Protein AF-A0A3A8EYG2-F1 (afdb_monomer_lite)

pLDDT: mean 93.34, std 6.96, range [49.78, 98.19]

Organism: NCBI:txid2419601

Foldseek 3Di:
DPVVVLLVVLLVLLLVLLVLFDLLQLLLLLLQLVLQLVQAPCLQVLCCVQQVDHDDSVVLSVCSVVVVLVVSVVSLVVSVVPDDPPDPPDDDDDPSSVLSSLSVNLSSDDSVDSVSSSSSLSSSLVLLVVCLVQPPCVVVSVVVSVVSSVVSVVSSVCSVVNHRDHSCPNNVVCVPPHHDDTD

Secondary structure (DSSP, 8-state):
--HHHHHHHHHHHHHHHHHHS-HHHHHHHHHHHHHHHTTSTTHHHHHHHHH--PPPHHHHHHHHHHT--HHHHHHHHHHHHH--TTSTTPPPPPHHHHHHHHHHHHHTS-TT-HHHHHHHHHHHHHHHHHHHHHSS-HHHHHHHHHHHHHHHHHHHHHHHTTPPPPTTHHHHHTTT-------

Structure (mmCIF, N/CA/C/O backbone):
data_AF-A0A3A8EYG2-F1
#
_entry.id   AF-A0A3A8EYG2-F1
#
loop_
_atom_site.group_PDB
_atom_site.id
_atom_site.type_symbol
_atom_site.label_atom_id
_atom_site.label_alt_id
_atom_site.label_comp_id
_atom_site.label_asym_id
_atom_site.label_entity_id
_atom_site.label_seq_id
_atom_site.pdbx_PDB_ins_code
_atom_site.Cartn_x
_atom_site.Cartn_y
_atom_site.Cartn_z
_atom_site.occupancy
_atom_site.B_iso_or_equiv
_atom_site.auth_seq_id
_atom_site.auth_comp_id
_atom_site.auth_asym_id
_atom_site.auth_atom_id
_atom_site.pdbx_PDB_model_num
ATOM 1 N N . MET A 1 1 ? 17.791 22.449 2.306 1.00 49.78 1 MET A N 1
ATOM 2 C CA . MET A 1 1 ? 16.803 21.904 3.261 1.00 49.78 1 MET A CA 1
ATOM 3 C C . MET A 1 1 ? 17.183 20.448 3.498 1.00 49.78 1 MET A C 1
ATOM 5 O O . MET A 1 1 ? 17.555 19.814 2.524 1.00 49.78 1 MET A O 1
ATOM 9 N N . ASN A 1 2 ? 17.229 19.942 4.736 1.00 64.06 2 ASN A N 1
ATOM 10 C CA . ASN A 1 2 ? 17.636 18.548 4.979 1.00 64.06 2 ASN A CA 1
ATOM 11 C C . ASN A 1 2 ? 16.396 17.644 4.935 1.00 64.06 2 ASN A C 1
ATOM 13 O O . ASN A 1 2 ? 15.690 17.525 5.934 1.00 64.06 2 ASN A O 1
ATOM 17 N N . ILE A 1 3 ? 16.114 17.074 3.763 1.00 66.00 3 ILE A N 1
ATOM 18 C CA . ILE A 1 3 ? 14.909 16.273 3.518 1.00 66.00 3 ILE A CA 1
ATOM 19 C C . ILE A 1 3 ? 14.861 15.011 4.390 1.00 66.00 3 ILE A C 1
ATOM 21 O O . ILE A 1 3 ? 13.805 14.678 4.916 1.00 66.00 3 ILE A O 1
ATOM 25 N N . VAL A 1 4 ? 16.020 14.417 4.694 1.00 67.50 4 VAL A N 1
ATOM 26 C CA . VAL A 1 4 ? 16.146 13.247 5.580 1.00 67.50 4 VAL A CA 1
ATOM 27 C C . VAL A 1 4 ? 15.613 13.547 6.984 1.00 67.50 4 VAL A C 1
ATOM 29 O O . VAL A 1 4 ? 14.799 12.803 7.519 1.00 67.50 4 VAL A O 1
ATOM 32 N N . GLN A 1 5 ? 15.981 14.696 7.566 1.00 69.56 5 GLN A N 1
ATOM 33 C CA . GLN A 1 5 ? 15.472 15.095 8.887 1.00 69.56 5 GLN A CA 1
ATOM 34 C C . GLN A 1 5 ? 13.956 15.341 8.892 1.00 69.56 5 GLN A C 1
ATOM 36 O O . GLN A 1 5 ? 13.302 15.125 9.913 1.00 69.56 5 GLN A O 1
ATOM 41 N N . ILE A 1 6 ? 13.397 15.805 7.771 1.00 76.94 6 ILE A N 1
ATOM 42 C CA . ILE A 1 6 ? 11.953 16.013 7.619 1.00 76.94 6 ILE A CA 1
ATOM 43 C C . ILE A 1 6 ? 11.237 14.662 7.534 1.00 76.94 6 ILE A C 1
ATOM 45 O O . ILE A 1 6 ? 10.207 14.496 8.187 1.00 76.94 6 ILE A O 1
ATOM 49 N N . ILE A 1 7 ? 11.795 13.699 6.795 1.00 77.88 7 ILE A N 1
ATOM 50 C CA . ILE A 1 7 ? 11.253 12.342 6.646 1.00 77.88 7 ILE A CA 1
ATOM 51 C C . ILE A 1 7 ? 11.268 11.593 7.984 1.00 77.88 7 ILE A C 1
ATOM 53 O O . ILE A 1 7 ? 10.255 11.000 8.351 1.00 77.88 7 ILE A O 1
ATOM 57 N N . ASP A 1 8 ? 12.347 11.680 8.765 1.00 82.25 8 ASP A N 1
ATOM 58 C CA . ASP A 1 8 ? 12.431 11.023 10.079 1.00 82.25 8 ASP A CA 1
ATOM 59 C C . ASP A 1 8 ? 11.374 11.555 11.059 1.00 82.25 8 ASP A C 1
ATOM 61 O O . ASP A 1 8 ? 10.645 10.792 11.703 1.00 82.25 8 ASP A O 1
ATOM 65 N N . GLN A 1 9 ? 11.260 12.885 11.16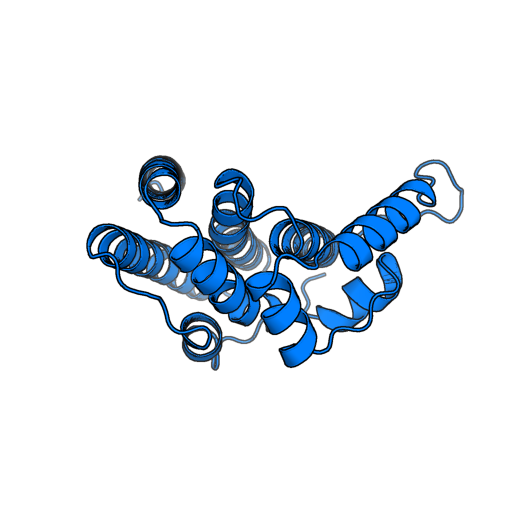3 1.00 86.56 9 GLN A N 1
ATOM 66 C CA . GLN A 1 9 ? 10.266 13.531 12.026 1.00 86.56 9 GLN A CA 1
ATOM 67 C C . GLN A 1 9 ? 8.840 13.215 11.573 1.00 86.56 9 GLN A C 1
ATOM 69 O O . GLN A 1 9 ? 7.964 12.961 12.404 1.00 86.56 9 GLN A O 1
ATOM 74 N N . HIS A 1 10 ? 8.614 13.217 10.259 1.00 90.25 10 HIS A N 1
ATOM 75 C CA . HIS A 1 10 ? 7.335 12.866 9.660 1.00 90.25 10 HIS A CA 1
ATOM 76 C C . HIS A 1 10 ? 6.955 11.416 9.958 1.00 90.25 10 HIS A C 1
ATOM 78 O O . HIS A 1 10 ? 5.867 11.170 10.466 1.00 90.25 10 HIS A O 1
ATOM 84 N N . THR A 1 11 ? 7.870 10.471 9.747 1.00 89.19 11 THR A N 1
ATOM 85 C CA . THR A 1 11 ? 7.649 9.037 9.987 1.00 89.19 11 THR A CA 1
ATOM 86 C C . THR A 1 11 ? 7.323 8.759 11.453 1.00 89.19 11 THR A C 1
ATOM 88 O O . THR A 1 11 ? 6.421 7.975 11.759 1.00 89.19 11 THR A O 1
ATOM 91 N N . PHE A 1 12 ? 7.997 9.443 12.382 1.00 91.31 12 PHE A N 1
ATOM 92 C CA . PHE A 1 12 ? 7.682 9.346 13.806 1.00 91.31 12 PHE A CA 1
ATOM 93 C C . PHE A 1 12 ? 6.267 9.854 14.130 1.00 91.31 12 PHE A C 1
ATOM 95 O O . PHE A 1 12 ? 5.513 9.175 14.833 1.00 91.31 12 PHE A O 1
ATOM 102 N N . ALA A 1 13 ? 5.887 11.025 13.608 1.00 93.62 13 ALA A N 1
ATOM 103 C CA . ALA A 1 13 ? 4.549 11.583 13.806 1.00 93.62 13 ALA A CA 1
ATOM 104 C C . ALA A 1 13 ? 3.462 10.687 13.187 1.00 93.62 13 ALA A C 1
ATOM 106 O O . ALA A 1 13 ? 2.444 10.411 13.825 1.00 93.62 13 ALA A O 1
ATOM 107 N N . LEU A 1 14 ? 3.722 10.172 11.985 1.00 95.25 14 LEU A N 1
ATOM 108 C CA . LEU A 1 14 ? 2.836 9.283 11.246 1.00 95.25 14 LEU A CA 1
ATOM 109 C C . LEU A 1 14 ? 2.582 7.986 12.004 1.00 95.25 14 LEU A C 1
ATOM 111 O O . LEU A 1 14 ? 1.432 7.584 12.179 1.00 95.25 14 LEU A O 1
ATOM 115 N N . LYS A 1 15 ? 3.644 7.371 12.532 1.00 95.50 15 LYS A N 1
ATOM 116 C CA . LYS A 1 15 ? 3.532 6.198 13.398 1.00 95.50 15 LYS A CA 1
ATOM 117 C C . LYS A 1 15 ? 2.599 6.464 14.578 1.00 95.50 15 LYS A C 1
ATOM 119 O O . LYS A 1 15 ? 1.690 5.670 14.814 1.00 95.50 15 LYS A O 1
ATOM 124 N N . HIS A 1 16 ? 2.799 7.575 15.288 1.00 95.31 16 HIS A N 1
ATOM 125 C CA . HIS A 1 16 ? 1.967 7.921 16.438 1.00 95.31 16 HIS A CA 1
ATOM 126 C C . HIS A 1 16 ? 0.496 8.108 16.039 1.00 95.31 16 HIS A C 1
ATOM 128 O O . HIS A 1 16 ? -0.388 7.597 16.720 1.00 95.31 16 HIS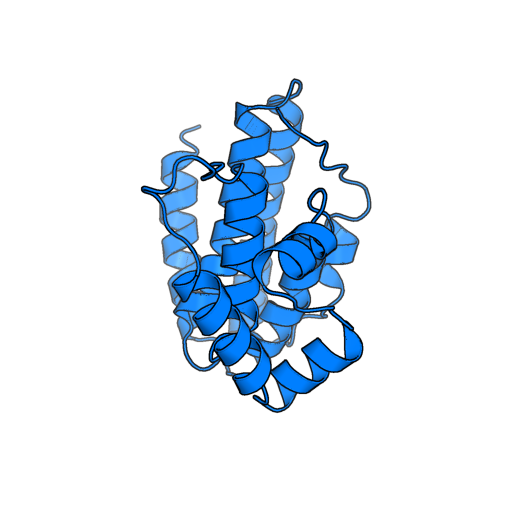 A O 1
ATOM 134 N N . ALA A 1 17 ? 0.215 8.796 14.928 1.00 96.50 17 ALA A N 1
ATOM 135 C CA . ALA A 1 17 ? -1.152 8.970 14.437 1.00 96.50 17 ALA A CA 1
ATOM 136 C C . ALA A 1 17 ? -1.813 7.623 14.096 1.00 96.50 17 ALA A C 1
ATOM 138 O O . ALA A 1 17 ? -2.908 7.333 14.572 1.00 96.50 17 ALA A O 1
ATOM 139 N N . ILE A 1 18 ? -1.129 6.757 13.343 1.00 96.00 18 ILE A N 1
ATOM 140 C CA . ILE A 1 18 ? -1.657 5.446 12.933 1.00 96.00 18 ILE A CA 1
ATOM 141 C C . ILE A 1 18 ? -1.895 4.521 14.135 1.00 96.00 18 ILE A C 1
ATOM 143 O O . ILE A 1 18 ? -2.843 3.736 14.128 1.00 96.00 18 ILE A O 1
ATOM 147 N N . GLU A 1 19 ? -1.069 4.598 15.180 1.00 96.06 19 GLU A N 1
ATOM 148 C CA . GLU A 1 19 ? -1.284 3.846 16.425 1.00 96.06 19 GLU A CA 1
ATOM 149 C C . GLU A 1 19 ? -2.566 4.266 17.163 1.00 96.06 19 GLU A C 1
ATOM 151 O O . GLU A 1 19 ? -3.152 3.439 17.861 1.00 96.06 19 GLU A O 1
ATOM 156 N N . GLN A 1 20 ? -3.028 5.508 16.979 1.00 95.44 20 GLN A N 1
ATOM 157 C CA . GLN A 1 20 ? -4.303 5.997 17.518 1.00 95.44 20 GLN A CA 1
ATOM 158 C C . GLN A 1 20 ? -5.500 5.724 16.592 1.00 95.44 20 GLN A C 1
ATOM 160 O O . GLN A 1 20 ? -6.645 5.849 17.023 1.00 95.44 20 GLN A O 1
ATOM 165 N N . ALA A 1 21 ? -5.265 5.342 15.333 1.00 97.19 21 ALA A N 1
ATOM 166 C CA . ALA A 1 21 ? -6.332 5.091 14.374 1.00 97.19 21 ALA A CA 1
ATOM 167 C C . ALA A 1 21 ? -7.154 3.847 14.750 1.00 97.19 21 ALA A C 1
ATOM 169 O O . ALA A 1 21 ? -6.629 2.762 15.029 1.00 97.19 21 ALA A O 1
ATOM 170 N N . SER A 1 22 ? -8.479 3.976 14.680 1.00 97.06 22 SER A N 1
ATOM 171 C CA . SER A 1 22 ? -9.391 2.842 14.835 1.00 97.06 22 SER A CA 1
ATOM 172 C C . SER A 1 22 ? -9.162 1.778 13.751 1.00 97.06 22 SER A C 1
ATOM 174 O O . SER A 1 22 ? -8.578 2.037 12.697 1.00 97.06 22 SER A O 1
ATOM 176 N N . LEU A 1 23 ? -9.635 0.548 13.978 1.00 96.75 23 LEU A N 1
ATOM 177 C CA . LEU A 1 23 ? -9.559 -0.507 12.956 1.00 96.75 23 LEU A CA 1
ATOM 178 C C . LEU A 1 23 ? -10.266 -0.093 11.655 1.00 96.75 23 LEU A C 1
ATOM 180 O O . LEU A 1 23 ? -9.730 -0.319 10.575 1.00 96.75 23 LEU A O 1
ATOM 184 N N . THR A 1 24 ? -11.430 0.552 11.755 1.00 97.00 24 THR A N 1
ATOM 185 C CA . THR A 1 24 ? -12.188 1.037 10.594 1.00 97.00 24 THR A CA 1
ATOM 186 C C . THR A 1 24 ? -11.401 2.075 9.800 1.00 97.00 24 THR A C 1
ATOM 188 O O . THR A 1 24 ? -11.314 1.958 8.582 1.00 97.00 24 THR A O 1
ATOM 191 N N . GLN A 1 25 ? -10.768 3.042 10.474 1.00 97.56 25 GLN A N 1
ATOM 192 C CA . GLN A 1 25 ? -9.901 4.021 9.808 1.00 97.56 25 GLN A CA 1
ATOM 193 C C . GLN A 1 25 ? -8.712 3.348 9.130 1.00 97.56 25 GLN A C 1
ATOM 195 O O . GLN A 1 25 ? -8.392 3.679 7.997 1.00 97.56 25 GLN A O 1
ATOM 200 N N . ARG A 1 26 ? -8.081 2.366 9.784 1.00 97.62 26 ARG A N 1
ATOM 201 C CA . ARG A 1 26 ? -6.958 1.635 9.185 1.00 97.62 26 ARG A CA 1
ATOM 202 C C . ARG A 1 26 ? -7.372 0.871 7.931 1.00 97.62 26 ARG A C 1
ATOM 204 O O . ARG A 1 26 ? -6.681 0.971 6.927 1.00 97.62 26 ARG A O 1
ATOM 211 N N . LYS A 1 27 ? -8.513 0.177 7.954 1.00 97.75 27 LYS A N 1
ATOM 212 C CA . LYS A 1 27 ? -9.072 -0.498 6.769 1.00 97.75 27 LYS A CA 1
ATOM 213 C C . LYS A 1 27 ? -9.350 0.494 5.633 1.00 97.75 27 LYS A C 1
ATOM 215 O O . LYS A 1 27 ? -8.928 0.256 4.507 1.00 97.75 27 LYS A O 1
ATOM 220 N N . SER A 1 28 ? -9.995 1.625 5.932 1.00 97.62 28 SER A N 1
ATOM 221 C CA . SER A 1 28 ? -10.269 2.676 4.939 1.00 97.62 28 SER A CA 1
ATOM 222 C C . SER A 1 28 ? -8.979 3.268 4.356 1.00 97.62 28 SER A C 1
ATOM 224 O O . SER A 1 28 ? -8.869 3.394 3.140 1.00 97.62 28 SER A O 1
ATOM 226 N N . LEU A 1 29 ? -7.966 3.527 5.186 1.00 97.94 29 LEU A N 1
ATOM 227 C CA . LEU A 1 29 ? -6.668 4.038 4.743 1.00 97.94 29 LEU A CA 1
ATOM 228 C C . LEU A 1 29 ? -5.888 3.038 3.888 1.00 97.94 29 LEU A C 1
ATOM 230 O O . LEU A 1 29 ? -5.254 3.446 2.924 1.00 97.94 29 LEU A O 1
ATOM 234 N N . VAL A 1 30 ? -5.946 1.741 4.193 1.00 97.81 30 VAL A N 1
ATOM 235 C CA . VAL A 1 30 ? -5.330 0.706 3.344 1.00 97.81 30 VAL A CA 1
ATOM 236 C C . VAL A 1 30 ? -5.962 0.702 1.956 1.00 97.81 30 VAL A C 1
ATOM 238 O O . VAL A 1 30 ? -5.240 0.723 0.962 1.00 97.81 30 VAL A O 1
ATOM 241 N N . LYS A 1 31 ? -7.300 0.731 1.882 1.00 97.88 31 LYS A N 1
ATOM 242 C CA . LYS A 1 31 ? -8.026 0.819 0.605 1.00 97.88 31 LYS A CA 1
ATOM 243 C C . LYS A 1 31 ? -7.704 2.110 -0.143 1.00 97.88 31 LYS A C 1
ATOM 245 O O . LYS A 1 31 ? -7.501 2.075 -1.348 1.00 97.88 31 LYS A O 1
ATOM 250 N N . ALA A 1 32 ? -7.584 3.224 0.578 1.00 97.75 32 ALA A N 1
ATOM 251 C CA . ALA A 1 32 ? -7.169 4.494 0.004 1.00 97.75 32 ALA A CA 1
ATOM 252 C C . ALA A 1 32 ? -5.773 4.399 -0.619 1.00 97.75 32 ALA A C 1
ATOM 254 O O . ALA A 1 32 ? -5.608 4.652 -1.807 1.00 97.75 32 ALA A O 1
ATOM 255 N N . VAL A 1 33 ? -4.775 3.975 0.158 1.00 97.25 33 VAL A N 1
ATOM 256 C CA . VAL A 1 33 ? -3.375 3.869 -0.277 1.00 97.25 33 VAL A CA 1
ATOM 257 C C . VAL A 1 33 ? -3.202 2.890 -1.442 1.00 97.25 33 VAL A C 1
ATOM 259 O O . VAL A 1 33 ? -2.342 3.106 -2.293 1.00 97.25 33 VAL A O 1
ATOM 262 N N . PHE A 1 34 ? -4.050 1.865 -1.557 1.00 97.00 34 PHE A N 1
ATOM 263 C CA . PHE A 1 34 ? -4.060 0.981 -2.725 1.00 97.00 34 PHE A CA 1
ATOM 264 C C . PHE A 1 34 ? -4.155 1.747 -4.053 1.00 97.00 34 PHE A C 1
ATOM 266 O O . PHE A 1 34 ? -3.455 1.410 -5.006 1.00 97.00 34 PHE A O 1
ATOM 273 N N . GLY A 1 35 ? -4.931 2.835 -4.085 1.00 96.44 35 GLY A N 1
ATOM 274 C CA . GLY A 1 35 ? -5.078 3.694 -5.258 1.00 96.44 35 GLY A CA 1
ATOM 275 C C . GLY A 1 35 ? -3.781 4.348 -5.746 1.00 96.44 35 GLY A C 1
ATOM 276 O O . GLY A 1 35 ? -3.678 4.659 -6.931 1.00 96.44 35 GLY A O 1
ATOM 277 N N . PHE A 1 36 ? -2.792 4.542 -4.866 1.00 98.12 36 PHE A N 1
ATOM 278 C CA . PHE A 1 36 ? -1.450 4.985 -5.255 1.00 98.12 36 PHE A CA 1
ATOM 279 C C . PHE A 1 36 ? -0.683 3.856 -5.943 1.00 98.12 36 PHE A C 1
ATOM 281 O O . PHE A 1 36 ? -0.219 4.021 -7.065 1.00 98.12 36 PHE A O 1
ATOM 288 N N . TYR A 1 37 ? -0.591 2.692 -5.301 1.00 97.50 37 TYR A N 1
ATOM 289 C CA . TYR A 1 37 ? 0.231 1.587 -5.795 1.00 97.50 37 TYR A CA 1
ATOM 290 C C . TYR A 1 37 ? -0.249 1.031 -7.139 1.00 97.50 37 TYR A C 1
ATOM 292 O O . TYR A 1 37 ? 0.562 0.641 -7.970 1.00 97.50 37 TYR A O 1
ATOM 300 N N . GLN A 1 38 ? -1.553 1.100 -7.415 1.00 95.81 38 GLN A N 1
ATOM 301 C CA . GLN A 1 38 ? -2.115 0.772 -8.730 1.00 95.81 38 GLN A CA 1
ATOM 302 C C . GLN A 1 38 ? -1.580 1.639 -9.881 1.00 95.81 38 GLN A C 1
ATOM 304 O O . GLN A 1 38 ? -1.813 1.306 -11.044 1.00 95.81 38 GLN A O 1
ATOM 309 N N . LYS A 1 39 ? -0.927 2.768 -9.583 1.00 95.69 39 LYS A N 1
ATOM 310 C CA . LYS A 1 39 ? -0.288 3.637 -10.576 1.00 95.69 39 LYS A CA 1
ATOM 311 C C . LYS A 1 39 ? 1.129 3.208 -10.929 1.00 95.69 39 LYS A C 1
ATOM 313 O O . LYS A 1 39 ? 1.644 3.716 -11.920 1.00 95.69 39 LYS A O 1
ATOM 318 N N . LEU A 1 40 ? 1.743 2.315 -10.153 1.00 96.12 40 LEU A N 1
ATOM 319 C CA . LEU A 1 40 ? 3.094 1.853 -10.442 1.00 96.12 40 LEU A CA 1
ATOM 320 C C . LEU A 1 40 ? 3.116 0.988 -11.711 1.00 96.12 40 LEU A C 1
ATOM 322 O O . LEU A 1 40 ? 2.153 0.246 -11.963 1.00 96.12 40 LEU A O 1
ATOM 326 N N . PRO A 1 41 ? 4.205 1.054 -12.497 1.00 95.06 41 PRO A N 1
ATOM 327 C CA . PRO A 1 41 ? 4.414 0.177 -13.638 1.00 95.06 41 PRO A CA 1
ATOM 328 C C . PRO A 1 41 ? 4.205 -1.284 -13.256 1.00 95.06 41 PRO A C 1
ATOM 330 O O . PRO A 1 41 ? 4.621 -1.734 -12.190 1.00 95.06 41 PRO A O 1
ATOM 333 N N . HIS A 1 42 ? 3.521 -2.019 -14.130 1.00 95.25 42 HIS A N 1
ATOM 334 C CA . HIS A 1 42 ? 3.346 -3.466 -14.014 1.00 95.25 42 HIS A CA 1
ATOM 335 C C . HIS A 1 42 ? 2.678 -3.968 -12.718 1.00 95.25 42 HIS A C 1
ATOM 337 O O . HIS A 1 42 ? 2.609 -5.175 -12.528 1.00 95.25 42 HIS A O 1
ATOM 343 N N . PHE A 1 43 ? 2.089 -3.104 -11.876 1.00 96.31 43 PHE A N 1
ATOM 344 C CA . PHE A 1 43 ? 1.591 -3.459 -10.535 1.00 96.31 43 PHE A CA 1
ATOM 345 C C . PHE A 1 43 ? 0.815 -4.790 -10.469 1.00 96.31 43 PHE A C 1
ATOM 347 O O . PHE A 1 43 ? 1.181 -5.711 -9.739 1.00 96.31 43 PHE A O 1
ATOM 354 N N . TYR A 1 44 ? -0.244 -4.923 -11.273 1.00 96.94 44 TYR A N 1
ATOM 355 C CA . TYR A 1 44 ? -1.054 -6.145 -11.313 1.00 96.94 44 TYR A CA 1
ATOM 356 C C . TYR A 1 44 ? -0.303 -7.342 -11.897 1.00 96.94 44 TYR A C 1
ATOM 358 O O . TYR A 1 44 ? -0.471 -8.459 -11.419 1.00 96.94 44 TYR A O 1
ATOM 366 N N . GLN A 1 45 ? 0.510 -7.106 -12.927 1.00 97.00 45 GLN A N 1
ATOM 367 C CA . GLN A 1 45 ? 1.264 -8.152 -13.615 1.00 97.00 45 GLN A CA 1
ATOM 368 C C . GLN A 1 45 ? 2.319 -8.746 -12.686 1.00 97.00 45 GLN A C 1
ATOM 370 O O . GLN A 1 45 ? 2.412 -9.962 -12.594 1.00 97.00 45 GLN A O 1
ATOM 375 N N . THR A 1 46 ? 3.028 -7.908 -11.928 1.00 96.88 46 THR A N 1
ATOM 376 C CA . THR A 1 46 ? 3.987 -8.323 -10.902 1.00 96.88 46 THR A CA 1
ATOM 377 C C . THR A 1 46 ? 3.315 -9.208 -9.852 1.00 96.88 46 THR A C 1
ATOM 379 O O . THR A 1 46 ? 3.799 -10.295 -9.548 1.00 96.88 46 THR A O 1
ATOM 382 N N . ILE A 1 47 ? 2.157 -8.805 -9.323 1.00 97.88 47 ILE A N 1
ATOM 383 C CA . ILE A 1 47 ? 1.454 -9.603 -8.304 1.00 97.88 47 ILE A CA 1
ATOM 384 C C . ILE A 1 47 ? 0.949 -10.932 -8.882 1.00 97.88 47 ILE A C 1
ATOM 386 O O . ILE A 1 47 ? 1.063 -11.974 -8.235 1.00 97.88 47 ILE A O 1
ATOM 390 N N . GLU A 1 48 ? 0.427 -10.929 -10.106 1.00 97.69 48 GLU A N 1
ATOM 391 C CA . GLU A 1 48 ? -0.031 -12.152 -10.768 1.00 97.69 48 GLU A CA 1
ATOM 392 C C . GLU A 1 48 ? 1.136 -13.097 -11.099 1.00 97.69 48 GLU A C 1
ATOM 394 O O . GLU A 1 48 ? 1.032 -14.306 -10.889 1.00 97.69 48 GLU A O 1
ATOM 399 N N . GLN A 1 49 ? 2.266 -12.556 -11.550 1.00 95.44 49 GLN A N 1
ATOM 400 C CA . GLN A 1 49 ? 3.461 -13.318 -11.898 1.00 95.44 49 GLN A CA 1
ATOM 401 C C . GLN A 1 49 ? 4.103 -13.967 -10.672 1.00 95.44 49 GLN A C 1
ATOM 403 O O . GLN A 1 49 ? 4.392 -15.160 -10.710 1.00 95.44 49 GLN A O 1
ATOM 408 N N . TYR A 1 50 ? 4.310 -13.200 -9.599 1.00 95.56 50 TYR A N 1
ATOM 409 C CA . TYR A 1 50 ? 5.091 -13.661 -8.450 1.00 95.56 50 TYR A CA 1
ATOM 410 C C . TYR A 1 50 ? 4.246 -14.249 -7.326 1.00 95.56 50 TYR A C 1
ATOM 412 O O . TYR A 1 50 ? 4.725 -15.128 -6.626 1.00 95.56 50 TYR A O 1
ATOM 420 N N . TYR A 1 51 ? 2.999 -13.809 -7.136 1.00 96.94 51 TYR A N 1
ATOM 421 C CA . TYR A 1 51 ? 2.117 -14.356 -6.098 1.00 96.94 51 TYR A CA 1
ATOM 422 C C . TYR A 1 51 ? 0.982 -15.220 -6.641 1.00 96.94 51 TYR A C 1
ATOM 424 O O . TYR A 1 51 ? 0.240 -15.792 -5.843 1.00 96.94 51 TYR A O 1
ATOM 432 N N . HIS A 1 52 ? 0.829 -15.332 -7.965 1.00 96.38 52 HIS A N 1
ATOM 433 C CA . HIS A 1 52 ? -0.258 -16.086 -8.604 1.00 96.38 52 HIS A CA 1
ATOM 434 C C . HIS A 1 52 ? -1.652 -15.629 -8.151 1.00 96.38 52 HIS A C 1
ATOM 436 O O . HIS A 1 52 ? -2.599 -16.413 -8.045 1.00 96.38 52 HIS A O 1
ATOM 442 N N . ILE A 1 53 ? -1.780 -14.329 -7.872 1.00 97.81 53 ILE A N 1
ATOM 443 C CA . ILE A 1 53 ? -3.019 -13.695 -7.432 1.00 97.81 53 ILE A CA 1
ATOM 444 C C . ILE A 1 53 ? -3.497 -12.744 -8.522 1.00 97.81 53 ILE A C 1
ATOM 446 O O . ILE A 1 53 ? -2.851 -11.745 -8.818 1.00 97.81 53 ILE A O 1
ATOM 450 N N . HIS A 1 54 ? -4.685 -13.021 -9.051 1.00 96.94 54 HIS A N 1
ATOM 451 C CA . HIS A 1 54 ? -5.427 -12.054 -9.846 1.00 96.94 54 HIS A CA 1
ATOM 452 C C . HIS A 1 54 ? -6.250 -11.151 -8.920 1.00 96.94 54 HIS A C 1
ATOM 454 O O . HIS A 1 54 ? -6.994 -11.648 -8.070 1.00 96.94 54 HIS A O 1
ATOM 460 N N . ILE A 1 55 ? -6.119 -9.832 -9.070 1.00 96.69 55 ILE A N 1
ATOM 461 C CA . ILE A 1 55 ? -6.784 -8.866 -8.189 1.00 96.69 55 ILE A CA 1
ATOM 462 C C . ILE A 1 55 ? -8.089 -8.376 -8.815 1.00 96.69 55 ILE A C 1
ATOM 464 O O . ILE A 1 55 ? -8.086 -7.695 -9.837 1.00 96.69 55 ILE A O 1
ATOM 468 N N . ASP A 1 56 ? -9.197 -8.634 -8.123 1.00 96.75 56 ASP A N 1
ATOM 469 C CA . ASP A 1 56 ? -10.442 -7.883 -8.276 1.00 96.75 56 ASP A CA 1
ATOM 470 C C . ASP A 1 56 ? -10.545 -6.884 -7.116 1.00 96.75 56 ASP A C 1
ATOM 472 O O . ASP A 1 56 ? -10.613 -7.281 -5.952 1.00 96.75 56 ASP A O 1
ATOM 476 N N . ASN A 1 57 ? -10.544 -5.583 -7.420 1.00 95.25 57 ASN A N 1
ATOM 477 C CA . ASN A 1 57 ? -10.523 -4.535 -6.394 1.00 95.25 57 ASN A CA 1
ATOM 478 C C . ASN A 1 57 ? -11.747 -4.580 -5.474 1.00 95.25 57 ASN A C 1
ATOM 480 O O . ASN A 1 57 ? -11.612 -4.366 -4.271 1.00 95.25 57 ASN A O 1
ATOM 484 N N . ASN A 1 58 ? -12.933 -4.872 -6.017 1.00 96.44 58 ASN A N 1
ATOM 485 C CA . ASN A 1 58 ? -14.155 -4.918 -5.217 1.00 96.44 58 ASN A CA 1
ATOM 486 C C . ASN A 1 58 ? -14.100 -6.096 -4.246 1.00 96.44 58 ASN A C 1
ATOM 488 O O . ASN A 1 58 ? -14.454 -5.954 -3.074 1.00 96.44 58 ASN A O 1
ATOM 492 N N . GLN A 1 59 ? -13.628 -7.250 -4.726 1.00 97.81 59 GLN A N 1
ATOM 493 C CA . GLN A 1 59 ? -13.447 -8.427 -3.888 1.00 97.81 59 GLN A CA 1
ATOM 494 C C . GLN A 1 59 ? -12.380 -8.183 -2.817 1.00 97.81 59 GLN A C 1
ATOM 496 O O . GLN A 1 59 ? -12.647 -8.416 -1.641 1.00 97.81 59 GLN A O 1
ATOM 501 N N . LEU A 1 60 ? -11.217 -7.646 -3.197 1.00 97.62 60 LEU A N 1
ATOM 502 C CA . LEU A 1 60 ? -10.126 -7.327 -2.277 1.00 97.62 60 LEU A CA 1
ATOM 503 C C . LEU A 1 60 ? -10.583 -6.368 -1.172 1.00 97.62 60 LEU A C 1
ATOM 505 O O . LEU A 1 60 ? -10.307 -6.591 0.006 1.00 97.62 60 LEU A O 1
ATOM 509 N N . PHE A 1 61 ? -11.307 -5.308 -1.529 1.00 97.44 61 PHE A N 1
ATOM 510 C CA . PHE A 1 61 ? -11.792 -4.320 -0.566 1.00 97.44 61 PHE A CA 1
ATOM 511 C C . PHE A 1 61 ? -12.829 -4.913 0.382 1.00 97.44 61 PHE A C 1
ATOM 513 O O . PHE A 1 61 ? -12.755 -4.685 1.591 1.00 97.44 61 PHE A O 1
ATOM 520 N N . ASN A 1 62 ? -13.739 -5.740 -0.135 1.00 97.94 62 ASN A N 1
ATOM 521 C CA . ASN A 1 62 ? -14.672 -6.484 0.700 1.00 97.94 62 ASN A CA 1
ATOM 522 C C . ASN A 1 62 ? -13.942 -7.469 1.636 1.00 97.94 62 ASN A C 1
ATOM 524 O O . ASN A 1 62 ? -14.302 -7.577 2.808 1.00 97.94 62 ASN A O 1
ATOM 528 N N . ASP A 1 63 ? -12.885 -8.137 1.172 1.00 97.94 63 ASP A N 1
ATOM 529 C CA . ASP A 1 63 ? -12.075 -9.032 2.005 1.00 97.94 63 ASP A CA 1
ATOM 530 C C . ASP A 1 63 ? -11.316 -8.274 3.104 1.00 97.94 63 ASP A C 1
ATOM 532 O O . ASP A 1 63 ? -11.226 -8.763 4.231 1.00 97.94 63 ASP A O 1
ATOM 536 N N . ILE A 1 64 ? -10.820 -7.064 2.826 1.00 97.38 64 ILE A N 1
ATOM 537 C CA . ILE A 1 64 ? -10.222 -6.174 3.837 1.00 97.38 64 ILE A CA 1
ATOM 538 C C . ILE A 1 64 ? -11.266 -5.779 4.887 1.00 97.38 64 ILE A C 1
ATOM 540 O O . ILE A 1 64 ? -11.002 -5.859 6.094 1.00 97.38 64 ILE A O 1
ATOM 544 N N . ASP A 1 65 ? -12.461 -5.383 4.447 1.00 96.81 65 ASP A N 1
ATOM 545 C CA . ASP A 1 65 ? -13.540 -4.961 5.337 1.00 96.81 65 ASP A CA 1
ATOM 546 C C . ASP A 1 65 ? -13.999 -6.115 6.245 1.00 96.81 65 ASP A C 1
ATOM 548 O O . ASP A 1 65 ? -14.177 -5.919 7.454 1.00 96.81 65 ASP A O 1
ATOM 552 N N . GLN A 1 66 ? -14.084 -7.330 5.697 1.00 96.81 66 GLN A N 1
ATOM 553 C CA . GLN A 1 66 ? -14.492 -8.550 6.403 1.00 96.81 66 GLN A CA 1
ATOM 554 C C . GLN A 1 66 ? -13.345 -9.302 7.102 1.00 96.81 66 GLN A C 1
ATOM 556 O O . GLN A 1 66 ? -13.600 -10.299 7.773 1.00 96.81 66 GLN A O 1
ATOM 561 N N . GLU A 1 67 ? -12.096 -8.839 6.977 1.00 95.12 67 GLU A N 1
ATOM 562 C CA . GLU A 1 67 ? -10.885 -9.524 7.470 1.00 95.12 67 GLU A CA 1
ATOM 563 C C . GLU A 1 67 ? -10.677 -10.942 6.889 1.00 95.12 67 GLU A C 1
ATOM 565 O O . GLU A 1 67 ? -9.984 -11.779 7.472 1.00 95.12 67 GLU A O 1
ATOM 570 N N . ASN A 1 68 ? -11.196 -11.194 5.685 1.00 97.00 68 ASN A N 1
ATOM 571 C CA . ASN A 1 68 ? -11.084 -12.458 4.953 1.00 97.00 68 ASN A CA 1
ATOM 572 C C . ASN A 1 68 ? -9.797 -12.531 4.116 1.00 97.00 68 ASN A C 1
ATOM 574 O O . ASN A 1 68 ? -9.809 -12.797 2.919 1.00 97.00 68 ASN A O 1
ATOM 578 N N . LEU A 1 69 ? -8.650 -12.309 4.757 1.00 97.00 69 LEU A N 1
ATOM 579 C CA . LEU A 1 69 ? -7.366 -12.132 4.063 1.00 97.00 69 LEU A CA 1
ATOM 580 C C . LEU A 1 69 ? -6.510 -13.408 3.963 1.00 97.00 69 LEU A C 1
ATOM 582 O O . LEU A 1 69 ? -5.420 -13.396 3.391 1.00 97.00 69 LEU A O 1
ATOM 586 N N . ALA A 1 70 ? -6.988 -14.522 4.524 1.00 96.88 70 ALA A N 1
ATOM 587 C CA . ALA A 1 70 ? -6.218 -15.761 4.651 1.00 96.88 70 ALA A CA 1
ATOM 588 C C . ALA A 1 70 ? -5.809 -16.371 3.299 1.00 96.88 70 ALA A C 1
ATOM 590 O O . ALA A 1 70 ? -4.741 -16.972 3.206 1.00 96.88 70 ALA A O 1
ATOM 591 N N . TYR A 1 71 ? -6.636 -16.198 2.262 1.00 96.88 71 TYR A N 1
ATOM 592 C CA . TYR A 1 71 ? -6.321 -16.650 0.907 1.00 96.88 71 TYR A CA 1
ATOM 593 C C . TYR A 1 71 ? -5.035 -15.994 0.386 1.00 96.88 71 TYR A C 1
ATOM 595 O O . TYR A 1 71 ? -4.073 -16.697 0.078 1.00 96.88 71 TYR A O 1
ATOM 603 N N . TYR A 1 72 ? -4.985 -14.658 0.376 1.00 98.12 72 TYR A N 1
ATOM 604 C CA . TYR A 1 72 ? -3.833 -13.899 -0.115 1.00 98.12 72 TYR A CA 1
ATOM 605 C C . TYR A 1 72 ? -2.568 -14.215 0.690 1.00 98.12 72 TYR A C 1
ATOM 607 O O . TYR A 1 72 ? -1.519 -14.501 0.125 1.00 98.12 72 TYR A O 1
ATOM 615 N N . GLN A 1 73 ? -2.679 -14.252 2.021 1.00 97.38 73 GLN A N 1
ATOM 616 C CA . GLN A 1 73 ? -1.558 -14.575 2.911 1.00 97.38 73 GLN A CA 1
ATOM 617 C C . GLN A 1 73 ? -1.010 -15.990 2.673 1.00 97.38 73 GLN A C 1
ATOM 619 O O . GLN A 1 73 ? 0.195 -16.215 2.784 1.00 97.38 73 GLN A O 1
ATOM 624 N N . GLY A 1 74 ? -1.889 -16.947 2.361 1.00 97.50 74 GLY A N 1
ATOM 625 C CA . GLY A 1 74 ? -1.506 -18.311 2.010 1.00 97.50 74 GLY A CA 1
ATOM 626 C C . GLY A 1 74 ? -0.740 -18.376 0.692 1.00 97.50 74 GLY A C 1
ATOM 627 O O . GLY A 1 74 ? 0.321 -18.993 0.653 1.00 97.50 74 GLY A O 1
ATOM 628 N N . GLN A 1 75 ? -1.240 -17.701 -0.346 1.00 97.50 75 GLN A N 1
ATOM 629 C CA . GLN A 1 75 ? -0.596 -17.650 -1.662 1.00 97.50 75 GLN A CA 1
ATOM 630 C C . GLN A 1 75 ? 0.779 -16.979 -1.604 1.00 97.50 75 GLN A C 1
ATOM 632 O O . GLN A 1 75 ? 1.759 -17.572 -2.041 1.00 97.50 75 GLN A O 1
ATOM 637 N N . ILE A 1 76 ? 0.890 -15.818 -0.948 1.00 97.62 76 ILE A N 1
ATOM 638 C CA . ILE A 1 76 ? 2.177 -15.121 -0.781 1.00 97.62 76 ILE A CA 1
ATOM 639 C C . ILE A 1 76 ? 3.194 -16.005 -0.052 1.00 97.62 76 ILE A C 1
ATOM 641 O O . ILE A 1 76 ? 4.365 -16.068 -0.420 1.00 97.62 76 ILE A O 1
ATOM 645 N N . LYS A 1 77 ? 2.756 -16.727 0.986 1.00 96.56 77 LYS A N 1
ATOM 646 C CA . LYS A 1 77 ? 3.635 -17.641 1.719 1.00 96.56 77 LYS A CA 1
ATOM 647 C C . LYS A 1 77 ? 4.121 -18.805 0.850 1.00 96.56 77 LYS A C 1
ATOM 649 O O . LYS A 1 77 ? 5.258 -19.228 1.034 1.00 96.56 77 LYS A O 1
ATOM 654 N N . LEU A 1 78 ? 3.263 -19.352 -0.014 1.00 95.75 78 LEU A N 1
ATOM 655 C CA . LEU A 1 78 ? 3.636 -20.432 -0.929 1.00 95.75 78 LEU A CA 1
ATOM 656 C C . LEU A 1 78 ? 4.638 -19.925 -1.965 1.00 95.75 78 LEU A C 1
ATOM 658 O O . LEU A 1 78 ? 5.726 -20.479 -2.043 1.00 95.75 78 LEU A O 1
ATOM 662 N N . ALA A 1 79 ? 4.322 -18.817 -2.635 1.00 94.00 79 ALA A N 1
ATOM 663 C CA . ALA A 1 79 ? 5.201 -18.179 -3.607 1.00 94.00 79 ALA A CA 1
ATOM 664 C C . ALA A 1 79 ? 6.597 -17.875 -3.040 1.00 94.00 79 ALA A C 1
ATOM 666 O O . ALA A 1 79 ? 7.607 -18.291 -3.596 1.00 94.00 79 ALA A O 1
ATOM 667 N N . ASN A 1 80 ? 6.676 -17.238 -1.867 1.00 92.25 80 ASN A N 1
ATOM 668 C CA . ASN A 1 80 ? 7.965 -16.921 -1.243 1.00 92.25 80 ASN A CA 1
ATOM 669 C C . ASN A 1 80 ? 8.775 -18.167 -0.844 1.00 92.25 80 ASN A C 1
ATOM 671 O O . ASN A 1 80 ? 9.986 -18.074 -0.677 1.00 92.25 80 ASN A O 1
ATOM 675 N N . ALA A 1 81 ? 8.129 -19.318 -0.637 1.00 91.12 81 ALA A N 1
ATOM 676 C CA . ALA A 1 81 ? 8.817 -20.568 -0.317 1.00 91.12 81 ALA A CA 1
ATOM 677 C C . ALA A 1 81 ? 9.381 -21.278 -1.560 1.00 91.12 81 ALA A C 1
ATOM 679 O O . ALA A 1 81 ? 10.176 -22.205 -1.406 1.00 91.12 81 ALA A O 1
ATOM 680 N N . GLU A 1 82 ? 8.960 -20.871 -2.759 1.00 88.12 82 GLU A N 1
ATOM 681 C CA . GLU A 1 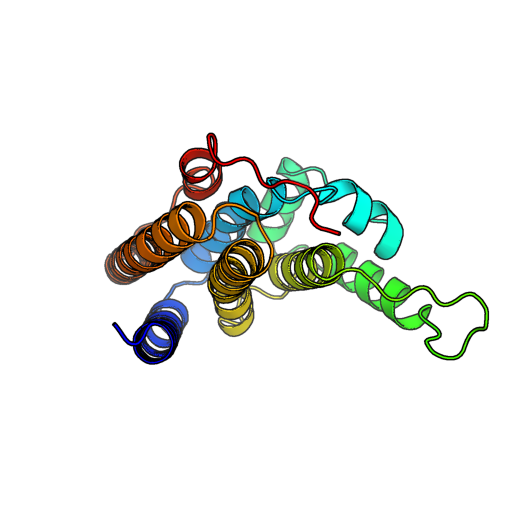82 ? 9.432 -21.404 -4.041 1.00 88.12 82 GLU A CA 1
ATOM 682 C C . GLU A 1 82 ? 10.654 -20.645 -4.581 1.00 88.12 82 GLU A C 1
ATOM 684 O O . GLU A 1 82 ? 11.328 -21.142 -5.480 1.00 88.12 82 GLU A O 1
ATOM 689 N N . ILE A 1 83 ? 10.974 -19.476 -4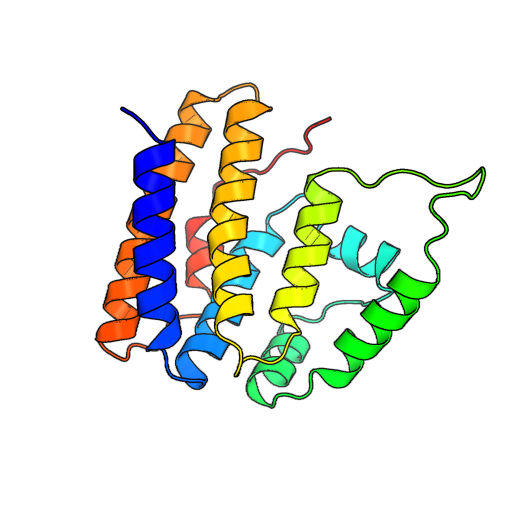.013 1.00 87.12 83 ILE A N 1
ATOM 690 C CA . ILE A 1 83 ? 12.145 -18.684 -4.398 1.00 87.12 83 ILE A CA 1
ATOM 691 C C . ILE A 1 83 ? 13.425 -19.390 -3.933 1.00 87.12 83 ILE A C 1
ATOM 693 O O . ILE A 1 83 ? 13.652 -19.575 -2.735 1.00 87.12 83 ILE A O 1
ATOM 697 N N . ASP A 1 84 ? 14.283 -19.736 -4.893 1.00 85.75 84 ASP A N 1
ATOM 698 C CA . ASP A 1 84 ? 15.641 -20.228 -4.661 1.00 85.75 84 ASP A CA 1
ATOM 699 C C . ASP A 1 84 ? 16.662 -19.225 -5.214 1.00 85.75 84 ASP A C 1
ATOM 701 O O . ASP A 1 84 ? 17.008 -19.250 -6.397 1.00 85.75 84 ASP A O 1
ATOM 705 N N . GLU A 1 85 ? 17.155 -18.347 -4.333 1.00 84.50 85 GLU A N 1
ATOM 706 C CA . GLU A 1 85 ? 18.169 -17.322 -4.638 1.00 84.50 85 GLU A CA 1
ATOM 707 C C . GLU A 1 85 ? 19.516 -17.910 -5.099 1.00 84.50 85 GLU A C 1
ATOM 709 O O . GLU A 1 85 ? 20.372 -17.180 -5.598 1.00 84.50 85 GLU A O 1
ATOM 714 N N . TYR A 1 86 ? 19.733 -19.218 -4.915 1.00 85.81 86 TYR A N 1
ATOM 715 C CA . TYR A 1 86 ? 20.947 -19.916 -5.340 1.00 85.81 86 TYR A CA 1
ATOM 716 C C . TYR A 1 86 ? 20.759 -20.723 -6.628 1.00 85.81 86 TYR A C 1
ATOM 718 O O . TYR A 1 86 ? 21.701 -21.396 -7.056 1.00 85.81 86 TYR A O 1
ATOM 726 N N . SER A 1 87 ? 19.569 -20.688 -7.233 1.00 89.88 87 SER A N 1
ATOM 727 C CA . SER A 1 87 ? 19.323 -21.348 -8.512 1.00 89.88 87 SER A CA 1
ATOM 728 C C . SER A 1 87 ? 20.009 -20.604 -9.663 1.00 89.88 87 SER A C 1
ATOM 730 O O . SER A 1 87 ? 20.097 -19.377 -9.665 1.00 89.88 87 SER A O 1
ATOM 732 N N . ASP A 1 88 ? 20.491 -21.352 -10.661 1.00 80.00 88 ASP A N 1
ATOM 733 C CA . ASP A 1 88 ? 21.168 -20.777 -11.836 1.00 80.00 88 ASP A CA 1
ATOM 734 C C . ASP A 1 88 ? 20.230 -19.894 -12.688 1.00 80.00 88 ASP A C 1
ATOM 736 O O . ASP A 1 88 ? 20.704 -19.046 -13.441 1.00 80.00 88 ASP A O 1
ATOM 740 N N . ASP A 1 89 ? 18.913 -20.079 -12.541 1.00 84.69 89 ASP A N 1
ATOM 741 C CA . ASP A 1 89 ? 17.857 -19.341 -13.243 1.00 84.69 89 ASP A CA 1
ATOM 742 C C . ASP A 1 89 ? 17.259 -18.199 -12.387 1.00 84.69 89 ASP A C 1
ATOM 744 O O . ASP A 1 89 ? 16.233 -17.625 -12.753 1.00 84.69 89 ASP A O 1
ATOM 748 N N . TYR A 1 90 ? 17.855 -17.872 -11.231 1.00 85.38 90 TYR A N 1
ATOM 749 C CA . TYR A 1 90 ? 17.363 -16.791 -10.376 1.00 85.38 90 TYR A CA 1
ATOM 750 C C . TYR A 1 90 ? 17.612 -15.416 -11.008 1.00 85.38 90 TYR A C 1
ATOM 752 O O . TYR A 1 90 ? 18.753 -14.973 -11.160 1.00 85.38 90 TYR A O 1
ATOM 760 N N . GLU A 1 91 ? 16.527 -14.705 -11.304 1.00 83.38 91 GLU A N 1
ATOM 761 C CA . GLU A 1 91 ? 16.551 -13.295 -11.680 1.00 83.38 91 GLU A CA 1
ATOM 762 C C . GLU A 1 91 ? 16.174 -12.435 -10.472 1.00 83.38 91 GLU A C 1
ATOM 764 O O . GLU A 1 91 ? 15.118 -12.609 -9.859 1.00 83.38 91 GLU A O 1
ATOM 769 N N . ALA A 1 92 ? 17.059 -11.502 -10.116 1.00 86.38 92 ALA A N 1
ATOM 770 C CA . ALA A 1 92 ? 16.786 -10.555 -9.049 1.00 86.38 92 ALA A CA 1
ATOM 771 C C . ALA A 1 92 ? 15.660 -9.602 -9.468 1.00 86.38 92 ALA A C 1
ATOM 773 O O . ALA A 1 92 ? 15.682 -9.055 -10.568 1.00 86.38 92 ALA A O 1
ATOM 774 N N . LEU A 1 93 ? 14.710 -9.389 -8.559 1.00 89.94 93 LEU A N 1
ATOM 775 C CA . LEU A 1 93 ? 13.611 -8.453 -8.767 1.00 89.94 93 LEU A CA 1
ATOM 776 C C . LEU A 1 93 ? 14.114 -7.014 -8.883 1.00 89.94 93 LEU A C 1
ATOM 778 O O . LEU A 1 93 ? 14.986 -6.578 -8.125 1.00 89.94 93 LEU A O 1
ATOM 782 N N . GLU A 1 94 ? 13.485 -6.259 -9.774 1.00 90.75 94 GLU A N 1
ATOM 783 C CA . GLU A 1 94 ? 13.673 -4.815 -9.876 1.00 90.75 94 GLU A CA 1
ATOM 784 C C . GLU A 1 94 ? 13.069 -4.093 -8.663 1.00 90.75 94 GLU A C 1
ATOM 786 O O . GLU A 1 94 ? 12.150 -4.588 -8.001 1.00 90.75 94 GLU A O 1
ATOM 791 N N . ALA A 1 95 ? 13.546 -2.879 -8.376 1.00 90.56 95 ALA A N 1
ATOM 792 C CA . ALA A 1 95 ? 13.141 -2.129 -7.184 1.00 90.56 95 ALA A CA 1
ATOM 793 C C . ALA A 1 95 ? 11.617 -1.919 -7.101 1.00 90.56 95 ALA A C 1
ATOM 795 O O . ALA A 1 95 ? 11.010 -2.167 -6.057 1.00 90.56 95 ALA A O 1
ATOM 796 N N . ILE A 1 96 ? 10.976 -1.527 -8.208 1.00 92.81 96 ILE A N 1
ATOM 797 C CA . ILE A 1 96 ? 9.521 -1.317 -8.262 1.00 92.81 96 ILE A CA 1
ATOM 798 C C . ILE A 1 96 ? 8.748 -2.627 -8.078 1.00 92.81 96 ILE A C 1
ATOM 800 O O . ILE A 1 96 ? 7.680 -2.625 -7.456 1.00 92.81 96 ILE A O 1
ATOM 804 N N . GLN A 1 97 ? 9.287 -3.755 -8.548 1.00 94.25 97 GLN A N 1
ATOM 805 C CA . GLN A 1 97 ? 8.678 -5.067 -8.339 1.00 94.25 97 GLN A CA 1
ATOM 806 C C . GLN A 1 97 ? 8.726 -5.462 -6.860 1.00 94.25 97 GLN A C 1
ATOM 808 O O . GLN A 1 97 ? 7.698 -5.847 -6.304 1.00 94.25 97 GLN A O 1
ATOM 813 N N . VAL A 1 98 ? 9.877 -5.289 -6.198 1.00 94.06 98 VAL A N 1
ATOM 814 C CA . VAL A 1 98 ? 10.020 -5.530 -4.751 1.00 94.06 98 VAL A CA 1
ATOM 815 C C . VAL A 1 98 ? 9.028 -4.675 -3.965 1.00 94.06 98 VAL A C 1
ATOM 817 O O . VAL A 1 98 ? 8.240 -5.207 -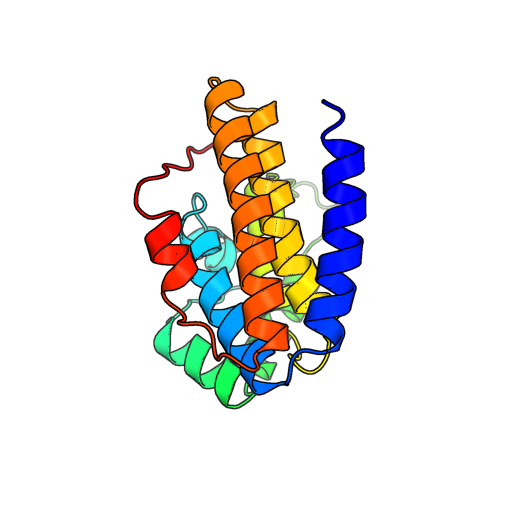3.183 1.00 94.06 98 VAL A O 1
ATOM 820 N N . ILE A 1 99 ? 8.993 -3.366 -4.233 1.00 94.25 99 ILE A N 1
ATOM 821 C CA . ILE A 1 99 ? 8.081 -2.438 -3.553 1.00 94.25 99 ILE A CA 1
ATOM 822 C C . ILE A 1 99 ? 6.616 -2.832 -3.781 1.00 94.25 99 ILE A C 1
ATOM 824 O O . ILE A 1 99 ? 5.812 -2.800 -2.850 1.00 94.25 99 ILE A O 1
ATOM 828 N N . THR A 1 100 ? 6.257 -3.226 -5.005 1.00 96.12 100 THR A N 1
ATOM 829 C CA . THR A 1 100 ? 4.904 -3.679 -5.353 1.00 96.12 100 THR A CA 1
ATOM 830 C C . THR A 1 100 ? 4.485 -4.898 -4.534 1.00 96.12 100 THR A C 1
ATOM 832 O O . THR A 1 100 ? 3.386 -4.920 -3.970 1.00 96.12 100 THR A O 1
ATOM 835 N N . LEU A 1 101 ? 5.354 -5.906 -4.447 1.00 97.25 101 LEU A N 1
ATOM 836 C CA . LEU A 1 101 ? 5.083 -7.143 -3.719 1.00 97.25 101 LEU A CA 1
ATOM 837 C C . LEU A 1 101 ? 4.988 -6.900 -2.207 1.00 97.25 101 LEU A C 1
ATOM 839 O O . LEU A 1 101 ? 4.032 -7.355 -1.570 1.00 97.25 101 LEU A O 1
ATOM 843 N N . ASP A 1 102 ? 5.904 -6.107 -1.649 1.00 96.19 102 ASP A N 1
ATOM 844 C CA . ASP A 1 102 ? 5.885 -5.726 -0.236 1.00 96.19 102 ASP A CA 1
ATOM 845 C C . ASP A 1 102 ? 4.632 -4.919 0.118 1.00 96.19 102 ASP A C 1
ATOM 847 O O . ASP A 1 102 ? 3.960 -5.207 1.117 1.00 96.19 102 ASP A O 1
ATOM 851 N N . ALA A 1 103 ? 4.258 -3.951 -0.721 1.00 97.12 103 ALA A N 1
ATOM 852 C CA . ALA A 1 103 ? 3.038 -3.177 -0.542 1.00 97.12 103 ALA A CA 1
ATOM 853 C C . ALA A 1 103 ? 1.804 -4.084 -0.558 1.00 97.12 103 ALA A C 1
ATOM 855 O O . ALA A 1 103 ? 0.978 -4.032 0.359 1.00 97.12 103 ALA A O 1
ATOM 856 N N . PHE A 1 104 ? 1.695 -4.981 -1.539 1.00 98.19 104 PHE A N 1
ATOM 857 C CA . PHE A 1 104 ? 0.566 -5.901 -1.601 1.00 98.19 104 PHE A CA 1
ATOM 858 C C . PHE A 1 104 ? 0.492 -6.809 -0.365 1.00 98.19 104 PHE A C 1
ATOM 860 O O . PHE A 1 104 ? -0.576 -6.938 0.239 1.00 98.19 104 PHE A O 1
ATOM 867 N N . LEU A 1 105 ? 1.624 -7.358 0.091 1.00 97.62 105 LEU A N 1
ATOM 868 C CA . LEU A 1 105 ? 1.703 -8.131 1.333 1.00 97.62 105 LEU A CA 1
ATOM 869 C C . LEU A 1 105 ? 1.217 -7.323 2.545 1.00 97.62 105 LEU A C 1
ATOM 871 O O . LEU A 1 105 ? 0.462 -7.847 3.373 1.00 97.62 105 LEU A O 1
ATOM 875 N N . MET A 1 106 ? 1.615 -6.055 2.674 1.00 97.31 106 MET A N 1
ATOM 876 C CA . MET A 1 106 ? 1.157 -5.199 3.773 1.00 97.31 106 MET A CA 1
ATOM 877 C C . MET A 1 106 ? -0.348 -4.900 3.690 1.00 97.31 106 MET A C 1
ATOM 879 O O . MET A 1 106 ? -1.022 -4.906 4.726 1.00 97.31 106 MET A O 1
ATOM 883 N N . MET A 1 107 ? -0.901 -4.714 2.488 1.00 96.25 107 MET A N 1
ATOM 884 C CA . MET A 1 107 ? -2.339 -4.483 2.272 1.00 96.25 107 MET A CA 1
ATOM 885 C C . MET A 1 107 ? -3.196 -5.679 2.666 1.00 96.25 107 MET A C 1
ATOM 887 O O . MET A 1 107 ? -4.247 -5.509 3.279 1.00 96.25 107 MET A O 1
ATOM 891 N N . VAL A 1 108 ? -2.746 -6.897 2.361 1.00 97.56 108 VAL A N 1
ATOM 892 C CA . VAL A 1 108 ? -3.479 -8.126 2.707 1.00 97.56 108 VAL A CA 1
ATOM 893 C C . VAL A 1 108 ? -3.079 -8.690 4.071 1.00 97.56 108 VAL A C 1
ATOM 895 O O . VAL A 1 108 ? -3.480 -9.792 4.451 1.00 97.56 108 VAL A O 1
ATOM 898 N N . SER A 1 109 ? -2.298 -7.953 4.857 1.00 95.56 109 SER A N 1
ATOM 899 C CA . SER A 1 109 ? -1.938 -8.348 6.216 1.00 95.56 109 SER A CA 1
ATOM 900 C C . SER A 1 109 ? -3.014 -7.969 7.244 1.00 95.56 109 SER A C 1
ATOM 902 O O . SER A 1 109 ? -3.972 -7.256 6.974 1.00 95.56 109 SER A O 1
ATOM 904 N N . ASN A 1 110 ? -2.883 -8.467 8.477 1.00 92.06 110 ASN A N 1
ATOM 905 C CA . ASN A 1 110 ? -3.846 -8.176 9.544 1.00 92.06 110 A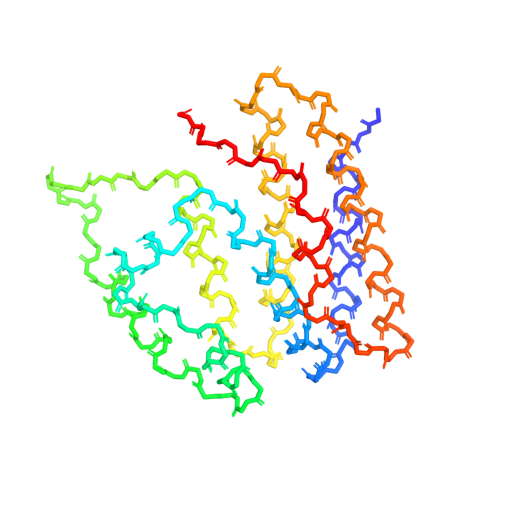SN A CA 1
ATOM 906 C C . ASN A 1 110 ? -3.878 -6.673 9.896 1.00 92.06 110 ASN A C 1
ATOM 908 O O . ASN A 1 110 ? -2.898 -6.143 10.429 1.00 92.06 110 ASN A O 1
ATOM 912 N N . GLN A 1 111 ? -5.033 -6.030 9.699 1.00 92.25 111 GLN A N 1
ATOM 913 C CA . GLN A 1 111 ? -5.219 -4.586 9.892 1.00 92.25 111 GLN A CA 1
ATOM 914 C C . GLN A 1 111 ? -5.270 -4.123 11.351 1.00 92.25 111 GLN A C 1
ATOM 916 O O . GLN A 1 111 ? -5.129 -2.937 11.647 1.00 92.25 111 GLN A O 1
ATOM 921 N N . ASN A 1 112 ? -5.343 -5.058 12.300 1.00 91.00 112 ASN A N 1
ATOM 922 C CA . ASN A 1 112 ? -5.135 -4.760 13.716 1.00 91.00 112 ASN A CA 1
ATOM 923 C C . ASN A 1 112 ? -3.677 -4.387 14.027 1.00 91.00 112 ASN A C 1
ATOM 925 O O . ASN A 1 112 ? -3.409 -3.809 15.084 1.00 91.00 112 ASN A O 1
ATOM 929 N N . LYS A 1 113 ? -2.730 -4.660 13.120 1.00 91.50 113 LYS A N 1
ATOM 930 C CA . LYS A 1 113 ? -1.319 -4.287 13.260 1.00 91.50 113 LYS A CA 1
ATOM 931 C C . LYS A 1 113 ? -1.044 -2.968 12.530 1.00 91.50 113 LYS A C 1
ATOM 933 O O . LYS A 1 113 ? -0.840 -2.955 11.322 1.00 91.50 113 LYS A O 1
ATOM 938 N N . SER A 1 114 ? -0.973 -1.867 13.282 1.00 93.44 114 SER A N 1
ATOM 939 C CA . SER A 1 114 ? -0.681 -0.508 12.777 1.00 93.44 114 SER A CA 1
ATOM 940 C C . SER A 1 114 ? 0.581 -0.429 11.913 1.00 93.44 114 SER A C 1
ATOM 942 O O . SER A 1 114 ? 0.618 0.327 10.948 1.00 93.44 114 SER A O 1
ATOM 944 N N . LYS A 1 115 ? 1.591 -1.251 12.221 1.00 94.88 115 LYS A N 1
ATOM 945 C CA . LYS A 1 115 ? 2.864 -1.286 11.491 1.00 94.88 115 LYS A CA 1
ATOM 946 C C . LYS A 1 115 ? 2.725 -1.532 9.983 1.00 94.88 115 LYS A C 1
ATOM 948 O O . LYS A 1 115 ? 3.563 -1.044 9.243 1.00 94.88 115 LYS A O 1
ATOM 953 N N . ASN A 1 116 ? 1.700 -2.263 9.536 1.00 94.81 116 ASN A N 1
ATOM 954 C CA . ASN A 1 116 ? 1.537 -2.573 8.113 1.00 94.81 116 ASN A CA 1
ATOM 955 C C . ASN A 1 116 ? 1.042 -1.339 7.349 1.00 94.81 116 ASN A C 1
ATOM 957 O O . ASN A 1 116 ? 1.557 -1.028 6.285 1.00 94.81 116 ASN A O 1
ATOM 961 N N . LEU A 1 117 ? 0.099 -0.588 7.929 1.00 96.81 117 LEU A N 1
ATOM 962 C CA . LEU A 1 117 ? -0.345 0.680 7.351 1.00 96.81 117 LEU A CA 1
ATOM 963 C C . LEU A 1 117 ? 0.760 1.743 7.396 1.00 96.81 117 LEU A C 1
ATOM 965 O O . LEU A 1 117 ? 0.900 2.513 6.453 1.00 96.81 117 LEU A O 1
ATOM 969 N N . LEU A 1 118 ? 1.566 1.768 8.463 1.00 96.44 118 LEU A N 1
ATOM 970 C CA . LEU A 1 118 ? 2.750 2.627 8.503 1.00 96.44 118 LEU A CA 1
ATOM 971 C C . LEU A 1 118 ? 3.711 2.284 7.360 1.00 96.44 118 LEU A C 1
ATOM 973 O O . LEU A 1 118 ? 4.114 3.187 6.643 1.00 96.44 118 LEU A O 1
ATOM 977 N N . ALA A 1 119 ? 4.024 0.999 7.167 1.00 95.31 119 ALA A N 1
ATOM 978 C CA . ALA A 1 119 ? 4.889 0.552 6.079 1.00 95.31 119 ALA A CA 1
ATOM 979 C C . ALA A 1 119 ? 4.334 0.945 4.701 1.00 95.31 119 ALA A C 1
ATOM 981 O O . ALA A 1 119 ? 5.094 1.405 3.864 1.00 95.31 119 ALA A O 1
ATOM 982 N N . LEU A 1 120 ? 3.017 0.856 4.487 1.00 96.94 120 LEU A N 1
ATOM 983 C CA . LEU A 1 120 ? 2.387 1.308 3.243 1.00 96.94 120 LEU A CA 1
ATOM 984 C C . LEU A 1 120 ? 2.550 2.809 3.002 1.00 96.94 120 LEU A C 1
ATOM 986 O O . LEU A 1 120 ? 2.929 3.224 1.917 1.00 96.94 120 LEU A O 1
ATOM 990 N N . LEU A 1 121 ? 2.276 3.640 4.005 1.00 97.00 121 LEU A N 1
ATOM 991 C CA . LEU A 1 121 ? 2.390 5.092 3.847 1.00 97.00 121 LEU A CA 1
ATOM 992 C C . LEU A 1 121 ? 3.853 5.544 3.722 1.00 97.00 121 LEU A C 1
ATOM 994 O O . LEU A 1 121 ? 4.149 6.454 2.950 1.00 97.00 121 LEU A O 1
ATOM 998 N N . SER A 1 122 ? 4.774 4.889 4.432 1.00 94.62 122 SER A N 1
ATOM 999 C CA . SER A 1 122 ? 6.215 5.089 4.255 1.00 94.62 122 SER A CA 1
ATOM 1000 C C . SER A 1 122 ? 6.692 4.616 2.881 1.00 94.62 122 SER A C 1
ATOM 1002 O O . SER A 1 122 ? 7.485 5.308 2.255 1.00 94.62 122 SER A O 1
ATOM 1004 N N . GLY A 1 123 ? 6.151 3.515 2.359 1.00 95.44 123 GLY A N 1
ATOM 1005 C CA . GLY A 1 123 ? 6.492 3.002 1.035 1.00 95.44 123 GLY A CA 1
ATOM 1006 C C . GLY A 1 123 ? 6.136 3.967 -0.101 1.00 95.44 123 GLY A C 1
ATOM 1007 O O . GLY A 1 123 ? 6.842 4.006 -1.098 1.00 95.44 123 GLY A O 1
ATOM 1008 N N . ILE A 1 124 ? 5.105 4.810 0.050 1.00 97.38 124 ILE A N 1
ATOM 1009 C CA . ILE A 1 124 ? 4.833 5.897 -0.913 1.00 97.38 124 ILE A CA 1
ATOM 1010 C C . ILE A 1 124 ? 6.018 6.868 -0.978 1.00 97.38 124 ILE A C 1
ATOM 1012 O O . ILE A 1 124 ? 6.455 7.240 -2.063 1.00 97.38 124 ILE A O 1
ATOM 1016 N N . ILE A 1 125 ? 6.550 7.264 0.180 1.00 94.62 125 ILE A N 1
ATOM 1017 C CA . ILE A 1 125 ? 7.708 8.164 0.275 1.00 94.62 125 ILE A CA 1
ATOM 1018 C C . ILE A 1 125 ? 8.924 7.502 -0.378 1.00 94.62 125 ILE A C 1
ATOM 1020 O O . ILE A 1 125 ? 9.600 8.153 -1.163 1.00 94.62 125 ILE A O 1
ATOM 1024 N N . GLU A 1 126 ? 9.157 6.215 -0.111 1.00 93.19 126 GLU A N 1
ATOM 1025 C CA . GLU A 1 126 ? 10.257 5.445 -0.710 1.00 93.19 126 GLU A CA 1
ATOM 1026 C C . GLU A 1 126 ? 10.150 5.360 -2.239 1.00 93.19 126 GLU A C 1
ATOM 1028 O O . GLU A 1 126 ? 11.147 5.549 -2.929 1.00 93.19 126 GLU A O 1
ATOM 1033 N N . VAL A 1 127 ? 8.947 5.153 -2.789 1.00 95.75 127 VAL A N 1
ATOM 1034 C CA . VAL A 1 127 ? 8.735 5.195 -4.246 1.00 95.75 127 VAL A CA 1
ATOM 1035 C C . VAL A 1 127 ? 9.071 6.572 -4.802 1.00 95.75 127 VAL A C 1
ATOM 1037 O O . VAL A 1 127 ? 9.780 6.683 -5.795 1.00 95.75 127 VAL A O 1
ATOM 1040 N N . LEU A 1 128 ? 8.554 7.636 -4.195 1.00 95.44 128 LEU A N 1
ATOM 1041 C CA . LEU A 1 128 ? 8.777 8.988 -4.705 1.00 95.44 128 LEU A CA 1
ATOM 1042 C C . LEU A 1 128 ? 10.249 9.405 -4.603 1.00 95.44 128 LEU A C 1
ATOM 1044 O O . LEU A 1 128 ? 10.746 10.071 -5.505 1.00 95.44 128 LEU A O 1
ATOM 1048 N N . ASP A 1 129 ? 10.943 8.978 -3.548 1.00 91.75 129 ASP A N 1
ATOM 1049 C CA . ASP A 1 129 ? 12.390 9.138 -3.390 1.00 91.75 129 ASP A CA 1
ATOM 1050 C C . ASP A 1 129 ? 13.158 8.342 -4.458 1.00 91.75 129 ASP A C 1
ATOM 1052 O O . ASP A 1 129 ? 14.088 8.863 -5.069 1.00 91.75 129 ASP A O 1
ATOM 1056 N N . TYR A 1 130 ? 12.724 7.119 -4.781 1.00 92.56 130 TYR A N 1
ATOM 1057 C CA . TYR A 1 130 ? 13.282 6.349 -5.896 1.00 92.56 130 TYR A CA 1
ATOM 1058 C C . TYR A 1 130 ? 13.143 7.111 -7.225 1.00 92.56 130 TYR A C 1
ATOM 1060 O O . TYR A 1 130 ? 14.139 7.354 -7.905 1.00 92.56 130 TYR A O 1
ATOM 1068 N N . TYR A 1 131 ? 11.950 7.591 -7.574 1.00 94.25 131 TYR A N 1
ATOM 1069 C CA . TYR A 1 131 ? 11.779 8.376 -8.801 1.00 94.25 131 TYR A CA 1
ATOM 1070 C C . TYR A 1 131 ? 12.569 9.696 -8.786 1.00 94.25 131 TYR A C 1
ATOM 1072 O O . TYR A 1 131 ? 13.070 10.122 -9.828 1.00 94.25 131 TYR A O 1
ATOM 1080 N N . GLU A 1 132 ? 12.733 10.335 -7.627 1.00 92.88 132 GLU A N 1
ATOM 1081 C CA . GLU A 1 132 ? 13.575 11.527 -7.487 1.00 92.88 132 GLU A CA 1
ATOM 1082 C C . GLU A 1 132 ? 15.050 11.247 -7.777 1.00 92.88 132 GLU A C 1
ATOM 1084 O O . GLU A 1 132 ? 15.702 12.056 -8.435 1.00 92.88 132 GLU A O 1
ATOM 1089 N N . ASN A 1 133 ? 15.561 10.088 -7.365 1.00 90.56 133 ASN A N 1
ATOM 1090 C CA . ASN A 1 133 ? 16.962 9.731 -7.562 1.00 90.56 133 ASN A CA 1
ATOM 1091 C C . ASN A 1 133 ? 17.261 9.168 -8.960 1.00 90.56 133 ASN A C 1
ATOM 1093 O O . ASN A 1 133 ? 18.363 9.384 -9.470 1.00 90.56 133 ASN A O 1
ATOM 1097 N N . PHE A 1 134 ? 16.309 8.457 -9.572 1.00 91.38 134 PHE A N 1
ATOM 1098 C CA . PHE A 1 134 ? 16.554 7.659 -10.780 1.00 91.38 134 PHE A CA 1
ATOM 1099 C C . PHE A 1 134 ? 15.889 8.186 -12.058 1.00 91.38 134 PHE A C 1
ATOM 1101 O O . PHE A 1 134 ? 16.248 7.740 -13.144 1.00 91.38 134 PHE A O 1
ATOM 1108 N N . SER A 1 135 ? 14.967 9.150 -11.977 1.00 91.56 135 SER A N 1
ATOM 1109 C CA . SER A 1 135 ? 14.392 9.769 -13.180 1.00 91.56 135 SER A CA 1
ATOM 1110 C C . SER A 1 135 ? 15.176 10.997 -13.669 1.00 91.56 135 SER A C 1
ATOM 1112 O O . SER A 1 135 ? 15.982 11.591 -12.949 1.00 91.56 135 SER A O 1
ATOM 1114 N N . ASP A 1 136 ? 14.865 11.433 -14.892 1.00 89.94 136 ASP A N 1
ATOM 1115 C CA . ASP A 1 136 ? 15.476 12.609 -15.521 1.00 89.94 136 ASP A CA 1
ATOM 1116 C C . ASP A 1 136 ? 15.063 13.954 -14.885 1.00 89.94 136 ASP A C 1
ATOM 1118 O O . ASP A 1 136 ? 15.793 14.941 -15.008 1.00 89.94 136 ASP A O 1
ATOM 1122 N N . ASP A 1 137 ? 13.906 14.024 -14.211 1.00 91.81 137 ASP A N 1
ATOM 1123 C CA . ASP A 1 137 ? 13.371 15.263 -13.621 1.00 91.81 137 ASP A CA 1
ATOM 1124 C C . ASP A 1 137 ? 13.266 15.178 -12.094 1.00 91.81 137 ASP A C 1
ATOM 1126 O O . ASP A 1 137 ? 12.190 15.163 -11.493 1.00 91.81 137 ASP A O 1
ATOM 1130 N N . GLN A 1 138 ? 14.429 15.172 -11.448 1.00 91.38 138 GLN A N 1
ATOM 1131 C CA . GLN A 1 138 ? 14.547 15.143 -9.987 1.00 91.38 138 GLN A CA 1
ATOM 1132 C C . GLN A 1 138 ? 13.775 16.289 -9.312 1.00 91.38 138 GLN A C 1
ATOM 1134 O O . GLN A 1 138 ? 13.196 16.117 -8.243 1.00 91.38 138 GLN A O 1
ATOM 1139 N N . THR A 1 139 ? 13.728 17.476 -9.936 1.00 92.12 139 THR A N 1
ATOM 1140 C CA . THR A 1 139 ? 13.042 18.643 -9.355 1.00 92.12 139 THR A CA 1
ATOM 1141 C C . THR A 1 139 ? 11.534 18.431 -9.309 1.00 92.12 139 THR A C 1
ATOM 1143 O O . THR A 1 139 ? 10.901 18.784 -8.312 1.00 92.12 139 THR A O 1
ATOM 1146 N N . TYR A 1 140 ? 10.957 17.847 -10.359 1.00 94.88 140 TYR A N 1
ATOM 1147 C CA . TYR A 1 140 ? 9.551 17.466 -10.375 1.00 94.88 140 TYR A CA 1
ATOM 1148 C C . TYR A 1 140 ? 9.228 16.465 -9.259 1.00 94.88 140 TYR A C 1
ATOM 1150 O O . TYR A 1 140 ? 8.330 16.715 -8.453 1.00 94.88 140 TYR A O 1
ATOM 1158 N N . TRP A 1 141 ? 9.985 15.374 -9.147 1.00 95.00 141 TRP A N 1
ATOM 1159 C CA . TRP A 1 141 ? 9.715 14.343 -8.139 1.00 95.00 141 TRP A CA 1
ATOM 1160 C C . TRP A 1 141 ? 9.950 14.815 -6.711 1.00 95.00 141 TRP A C 1
ATOM 1162 O O . TRP A 1 141 ? 9.159 14.488 -5.827 1.00 95.00 141 TRP A O 1
ATOM 1172 N N . ASN A 1 142 ? 10.941 15.679 -6.492 1.00 91.56 142 ASN A N 1
ATOM 1173 C CA . ASN A 1 142 ? 11.145 16.327 -5.203 1.00 91.56 142 ASN A CA 1
ATOM 1174 C C . ASN A 1 142 ? 9.909 17.149 -4.787 1.00 91.56 142 ASN A C 1
ATOM 1176 O O . ASN A 1 142 ? 9.462 17.068 -3.643 1.00 91.56 142 ASN A O 1
ATOM 1180 N N . GLN A 1 143 ? 9.279 17.868 -5.726 1.00 93.62 143 GLN A N 1
ATOM 1181 C CA . GLN A 1 143 ? 8.021 18.576 -5.458 1.00 93.62 143 GLN A CA 1
ATOM 1182 C C . GLN A 1 143 ? 6.873 17.609 -5.153 1.00 93.62 143 GLN A C 1
ATOM 1184 O O . GLN A 1 143 ? 6.105 17.858 -4.224 1.00 93.62 143 GLN A O 1
ATOM 1189 N N . VAL A 1 144 ? 6.743 16.507 -5.897 1.00 95.88 144 VAL A N 1
ATOM 1190 C CA . VAL A 1 144 ? 5.716 15.485 -5.627 1.00 95.88 144 VAL A CA 1
ATOM 1191 C C . VAL A 1 144 ? 5.892 14.899 -4.220 1.00 95.88 144 VAL A C 1
ATOM 1193 O O . VAL A 1 144 ? 4.918 14.820 -3.466 1.00 95.88 144 VAL A O 1
ATOM 1196 N N . LEU A 1 145 ? 7.128 14.579 -3.829 1.00 94.19 145 LEU A N 1
ATOM 1197 C CA . LEU A 1 145 ? 7.493 14.084 -2.501 1.00 94.19 145 LEU A CA 1
ATOM 1198 C C . LEU A 1 145 ? 7.147 15.085 -1.388 1.00 94.19 145 LEU A C 1
ATOM 1200 O O . LEU A 1 145 ? 6.521 14.720 -0.389 1.00 94.19 145 LEU A O 1
ATOM 1204 N N . GLU A 1 146 ? 7.484 16.366 -1.558 1.00 92.00 146 GLU A N 1
ATOM 1205 C CA . GLU A 1 146 ? 7.108 17.413 -0.600 1.00 92.00 146 GLU A CA 1
ATOM 1206 C C . GLU A 1 146 ? 5.586 17.516 -0.435 1.00 92.00 146 GLU A C 1
ATOM 1208 O O . GLU A 1 146 ? 5.076 17.621 0.688 1.00 92.00 146 GLU A O 1
ATOM 1213 N N . GLN A 1 147 ? 4.845 17.454 -1.546 1.00 95.06 147 GLN A N 1
ATOM 1214 C CA . GLN A 1 147 ? 3.387 17.477 -1.510 1.00 95.06 147 GLN A CA 1
ATOM 1215 C C . GLN A 1 147 ? 2.826 16.244 -0.799 1.00 95.06 147 GLN A C 1
ATOM 1217 O O . GLN A 1 147 ? 1.836 16.370 -0.076 1.00 95.06 147 GLN A O 1
ATOM 1222 N N . GLU A 1 148 ? 3.417 15.064 -0.985 1.00 96.81 148 GLU A N 1
ATOM 1223 C CA . GLU A 1 148 ? 3.007 13.839 -0.295 1.00 96.81 148 GLU A CA 1
ATOM 1224 C C . GLU A 1 148 ? 3.197 13.938 1.221 1.00 96.81 148 GLU A C 1
ATOM 1226 O O . GLU A 1 148 ? 2.275 13.636 1.976 1.00 96.81 148 GLU A O 1
ATOM 1231 N N . ILE A 1 149 ? 4.329 14.467 1.687 1.00 94.38 149 ILE A N 1
ATOM 1232 C CA . ILE A 1 149 ? 4.557 14.696 3.122 1.00 94.38 149 ILE A CA 1
ATOM 1233 C C . ILE A 1 149 ? 3.483 15.630 3.703 1.00 94.38 149 ILE A C 1
ATOM 1235 O O . ILE A 1 149 ? 2.975 15.403 4.805 1.00 94.38 149 ILE A O 1
ATOM 1239 N N . ILE A 1 150 ? 3.114 16.692 2.978 1.00 94.12 150 ILE A N 1
ATOM 1240 C CA . ILE A 1 150 ? 2.033 17.603 3.389 1.00 94.12 150 ILE A CA 1
ATOM 1241 C C . ILE A 1 150 ? 0.690 16.866 3.434 1.00 94.12 150 ILE A C 1
ATOM 1243 O O . ILE A 1 150 ? -0.080 17.050 4.378 1.00 94.12 150 ILE A O 1
ATOM 1247 N N . PHE A 1 151 ? 0.415 16.020 2.449 1.00 96.81 151 PHE A N 1
ATOM 1248 C CA . PHE A 1 151 ? -0.830 15.271 2.367 1.00 96.81 151 PHE A CA 1
ATOM 1249 C C . PHE A 1 151 ? -0.961 14.235 3.485 1.00 96.81 151 PHE A C 1
ATOM 1251 O O . PHE A 1 151 ? -1.971 14.207 4.183 1.00 96.81 151 PHE A O 1
ATOM 1258 N N . GLN A 1 152 ? 0.089 13.470 3.776 1.00 97.38 152 GLN A N 1
ATOM 1259 C CA . GLN A 1 152 ? 0.081 12.546 4.909 1.00 97.38 152 GLN A CA 1
ATOM 1260 C C . GLN A 1 152 ? -0.093 13.273 6.250 1.00 97.38 152 GLN A C 1
ATOM 1262 O O . GLN A 1 152 ? -0.718 12.735 7.161 1.00 97.38 152 GLN A O 1
ATOM 1267 N N . LYS A 1 153 ? 0.370 14.526 6.382 1.00 95.69 153 LYS A N 1
ATOM 1268 C CA . LYS A 1 153 ? 0.046 15.361 7.554 1.00 95.69 153 LYS A CA 1
ATOM 1269 C C . LYS A 1 153 ? -1.439 15.704 7.654 1.00 95.69 153 LYS A C 1
ATOM 1271 O O . LYS A 1 153 ? -1.960 15.760 8.765 1.00 95.69 153 LYS A O 1
ATOM 1276 N N . GLN A 1 154 ? -2.128 15.899 6.532 1.00 96.25 154 GLN A N 1
ATOM 1277 C CA . GLN A 1 154 ? -3.584 16.076 6.522 1.00 96.25 154 GLN A CA 1
ATOM 1278 C C . GLN A 1 154 ? -4.291 14.785 6.944 1.00 96.25 154 GLN A C 1
ATOM 1280 O O . GLN A 1 154 ? -5.145 14.834 7.824 1.00 96.25 154 GLN A O 1
ATOM 1285 N N . ILE A 1 155 ? -3.848 13.632 6.433 1.00 97.12 155 ILE A N 1
ATOM 1286 C CA . ILE A 1 155 ? -4.351 12.318 6.857 1.00 97.12 155 ILE A CA 1
ATOM 1287 C C . ILE A 1 155 ? -4.179 12.109 8.369 1.00 97.12 155 ILE A C 1
ATOM 1289 O O . ILE A 1 155 ? -5.090 11.626 9.037 1.00 97.12 155 ILE A O 1
ATOM 1293 N N . MET A 1 156 ? -3.045 12.510 8.953 1.00 97.06 156 MET A N 1
ATOM 1294 C CA . MET A 1 156 ? -2.852 12.439 10.409 1.00 97.06 156 MET A CA 1
ATOM 1295 C C . MET A 1 156 ? -3.887 13.264 11.191 1.00 97.06 156 MET A C 1
ATOM 1297 O O . MET A 1 156 ? -4.365 12.816 12.236 1.00 97.06 156 MET A O 1
ATOM 1301 N N . ASN A 1 157 ? -4.257 14.445 10.687 1.00 95.75 157 ASN A N 1
ATOM 1302 C CA . ASN A 1 157 ? -5.303 15.268 11.295 1.00 95.75 157 ASN A CA 1
ATOM 1303 C C . ASN A 1 157 ? -6.675 14.593 11.165 1.00 95.75 157 ASN A C 1
ATOM 1305 O O . ASN A 1 157 ? -7.378 14.468 12.165 1.00 95.75 157 ASN A O 1
ATOM 1309 N N . GLU A 1 158 ? -7.016 14.064 9.989 1.00 96.12 158 GLU A N 1
ATOM 1310 C CA . GLU A 1 158 ? -8.252 13.299 9.767 1.00 96.12 158 GLU A CA 1
ATOM 1311 C C . GLU A 1 158 ? -8.362 12.087 10.704 1.00 96.12 158 GLU A C 1
ATOM 1313 O O . GLU A 1 158 ? -9.427 11.827 11.271 1.00 96.12 158 GLU A O 1
ATOM 1318 N N . ILE A 1 159 ? -7.246 11.387 10.954 1.00 96.25 159 ILE A N 1
ATOM 1319 C CA . ILE A 1 159 ? -7.194 10.300 11.938 1.00 96.25 159 ILE A CA 1
ATOM 1320 C C . ILE A 1 159 ? -7.611 10.811 13.324 1.00 96.25 159 ILE A C 1
ATOM 1322 O O . ILE A 1 159 ? -8.486 10.214 13.955 1.00 96.25 159 ILE A O 1
ATOM 1326 N N . SER A 1 160 ? -7.012 11.917 13.781 1.00 94.69 160 SER A N 1
ATOM 1327 C CA . SER A 1 160 ? -7.295 12.516 15.096 1.00 94.69 160 SER A CA 1
ATOM 1328 C C . SER A 1 160 ? -8.730 13.032 15.242 1.00 94.69 160 SER A C 1
ATOM 1330 O O . SER A 1 160 ? -9.292 13.019 16.337 1.00 94.69 160 SER A O 1
ATOM 1332 N N . GLU A 1 161 ? -9.342 13.428 14.128 1.00 95.75 161 GLU A N 1
ATOM 1333 C CA . GLU A 1 161 ? -10.726 13.891 14.051 1.00 95.75 161 GLU A CA 1
ATOM 1334 C C . GLU A 1 161 ? -11.727 12.733 13.895 1.00 95.75 161 GLU A C 1
ATOM 1336 O O . GLU A 1 161 ? -12.935 12.956 13.853 1.00 95.75 161 GLU A O 1
ATOM 1341 N N . ASN A 1 162 ? -11.248 11.482 13.887 1.00 94.38 162 ASN A N 1
ATOM 1342 C CA . ASN A 1 162 ? -12.044 10.270 13.676 1.00 94.38 162 ASN A CA 1
ATOM 1343 C C . ASN A 1 162 ? -12.755 10.227 12.311 1.00 94.38 162 ASN A C 1
ATOM 1345 O O . ASN A 1 162 ? -13.805 9.596 12.167 1.00 94.38 162 ASN A O 1
ATOM 1349 N N . VAL A 1 163 ? -12.183 10.885 11.303 1.00 96.38 163 VAL A N 1
ATOM 1350 C CA . VAL A 1 163 ? -12.694 10.876 9.931 1.00 96.38 163 VAL A CA 1
ATOM 1351 C C . VAL A 1 163 ? -12.367 9.533 9.274 1.00 96.38 163 VAL A C 1
ATOM 1353 O O . VAL A 1 163 ? -11.289 8.967 9.477 1.00 96.38 163 VAL A O 1
ATOM 1356 N N . ILE A 1 164 ? -13.322 9.008 8.501 1.00 96.62 164 ILE A N 1
ATOM 1357 C CA . ILE A 1 164 ? -13.113 7.865 7.609 1.00 96.62 164 ILE A CA 1
ATOM 1358 C C . ILE A 1 164 ? -12.698 8.413 6.250 1.00 96.62 164 ILE A C 1
ATOM 1360 O O . ILE A 1 164 ? -13.458 9.150 5.623 1.00 96.62 164 ILE A O 1
ATOM 1364 N N . VAL A 1 165 ? -11.495 8.050 5.820 1.00 94.81 165 VAL A N 1
ATOM 1365 C CA . VAL A 1 165 ? -10.900 8.540 4.577 1.00 94.81 165 VAL A CA 1
ATOM 1366 C C . VAL A 1 165 ? -11.525 7.825 3.384 1.00 94.81 165 VAL A C 1
ATOM 1368 O O . VAL A 1 165 ? -11.714 6.604 3.404 1.00 94.81 165 VAL A O 1
ATOM 1371 N N . ASP A 1 166 ? -11.853 8.589 2.347 1.00 95.25 166 ASP A N 1
ATOM 1372 C CA . ASP A 1 166 ? -12.392 8.050 1.103 1.00 95.25 166 ASP A CA 1
ATOM 1373 C C . ASP A 1 166 ? -11.331 7.212 0.367 1.00 95.25 166 ASP A C 1
ATOM 1375 O O . ASP A 1 166 ? -10.180 7.629 0.215 1.00 95.25 166 ASP A O 1
ATOM 1379 N N . GLU A 1 167 ? -11.713 6.025 -0.107 1.00 93.38 167 GLU A N 1
ATOM 1380 C CA . GLU A 1 167 ? -10.790 5.094 -0.770 1.00 93.38 167 GLU A CA 1
ATOM 1381 C C . GLU A 1 167 ? -10.256 5.608 -2.119 1.00 93.38 167 GLU A C 1
ATOM 1383 O O . GLU A 1 167 ? -9.236 5.132 -2.608 1.00 93.38 167 GLU A O 1
ATOM 1388 N N . SER A 1 168 ? -10.887 6.618 -2.721 1.00 96.00 168 SER A N 1
ATOM 1389 C CA . SER A 1 168 ? -10.426 7.204 -3.981 1.00 96.00 168 SER A CA 1
ATOM 1390 C C . SER A 1 168 ? -9.374 8.304 -3.807 1.00 96.00 168 SER A C 1
ATOM 1392 O O . SER A 1 168 ? -8.787 8.731 -4.803 1.00 96.00 168 SER A O 1
ATOM 1394 N N . ILE A 1 169 ? -9.096 8.763 -2.579 1.00 97.25 169 ILE A N 1
ATOM 1395 C CA . ILE A 1 169 ? -8.314 9.988 -2.347 1.00 97.25 169 ILE A CA 1
ATOM 1396 C C . ILE A 1 169 ? -6.897 9.928 -2.947 1.00 97.25 169 ILE A C 1
ATOM 1398 O O . ILE A 1 169 ? -6.461 10.885 -3.587 1.00 97.25 169 ILE A O 1
ATOM 1402 N N . TYR A 1 170 ? -6.196 8.794 -2.829 1.00 97.81 170 TYR A N 1
ATOM 1403 C CA . TYR A 1 170 ? -4.871 8.618 -3.438 1.00 97.81 170 TYR A CA 1
ATOM 1404 C C . TYR A 1 170 ? -4.966 8.413 -4.952 1.00 97.81 170 TYR A C 1
ATOM 1406 O O . TYR A 1 170 ? -4.196 9.017 -5.695 1.00 97.81 170 TYR A O 1
ATOM 1414 N N . ALA A 1 171 ? -5.938 7.635 -5.436 1.00 95.50 171 ALA A N 1
ATOM 1415 C CA . ALA A 1 171 ? -6.130 7.439 -6.874 1.00 95.50 171 ALA A CA 1
ATOM 1416 C C . ALA A 1 171 ? -6.385 8.772 -7.605 1.00 95.50 171 ALA A C 1
ATOM 1418 O O . ALA A 1 171 ? -5.831 9.003 -8.680 1.00 95.50 171 ALA A O 1
ATOM 1419 N N . GLN A 1 172 ? -7.185 9.661 -7.006 1.00 96.75 172 GLN A N 1
ATOM 1420 C CA . GLN A 1 172 ? -7.449 11.007 -7.520 1.00 96.75 172 GLN A CA 1
ATOM 1421 C C . GLN A 1 172 ? -6.209 11.899 -7.445 1.00 96.75 172 GLN A C 1
ATOM 1423 O O . GLN A 1 172 ? -5.888 12.594 -8.407 1.00 96.75 172 GLN A O 1
ATOM 1428 N N . ARG A 1 173 ? -5.492 11.871 -6.318 1.00 96.19 173 ARG A N 1
ATOM 1429 C CA . ARG A 1 173 ? -4.281 12.672 -6.107 1.00 96.19 173 ARG A CA 1
ATOM 1430 C C . ARG A 1 173 ? -3.198 12.375 -7.144 1.00 96.19 173 ARG A C 1
ATOM 1432 O O . ARG A 1 173 ? -2.592 13.301 -7.673 1.00 96.19 173 ARG A O 1
ATOM 1439 N N . TYR A 1 174 ? -2.997 11.099 -7.454 1.00 97.06 174 TYR A N 1
ATOM 1440 C CA . TYR A 1 174 ? -1.974 10.628 -8.386 1.00 97.06 174 TYR A CA 1
ATOM 1441 C C . TYR A 1 174 ? -2.508 10.421 -9.812 1.00 97.06 174 TYR A C 1
ATOM 1443 O O . TYR A 1 174 ? -1.835 9.830 -10.650 1.00 97.06 174 TYR A O 1
ATOM 1451 N N . GLN A 1 175 ? -3.716 10.903 -10.135 1.00 95.38 175 GLN A N 1
ATOM 1452 C CA . GLN A 1 175 ? -4.349 10.633 -11.432 1.00 95.38 175 GLN A CA 1
ATOM 1453 C C . GLN A 1 175 ? -3.580 11.197 -12.636 1.00 95.38 175 GLN A C 1
ATOM 1455 O O . GLN A 1 175 ? -3.687 10.645 -13.727 1.00 95.38 175 GLN A O 1
ATOM 1460 N N . SER A 1 176 ? -2.855 12.302 -12.442 1.00 94.00 176 SER A N 1
ATOM 1461 C CA . SER A 1 176 ? -2.116 13.023 -13.486 1.00 94.00 176 SER A CA 1
ATOM 1462 C C . SER A 1 176 ? -0.601 12.858 -13.379 1.00 94.00 176 SER A C 1
ATOM 1464 O O . SER A 1 176 ? 0.126 13.572 -14.062 1.00 94.00 176 SER A O 1
ATOM 1466 N N . ILE A 1 177 ? -0.133 11.999 -12.473 1.00 95.19 177 ILE A N 1
ATOM 1467 C CA . ILE A 1 177 ? 1.286 11.694 -12.299 1.00 95.19 177 ILE A CA 1
ATOM 1468 C C . ILE A 1 177 ? 1.556 10.408 -13.072 1.00 95.19 177 ILE A C 1
ATOM 1470 O O . ILE A 1 177 ? 0.865 9.407 -12.875 1.00 95.19 177 ILE A O 1
ATOM 1474 N N . GLU A 1 178 ? 2.527 10.463 -13.975 1.00 93.00 178 GLU A N 1
ATOM 1475 C CA . GLU A 1 178 ? 2.944 9.321 -14.779 1.00 93.00 178 GLU A CA 1
ATOM 1476 C C . GLU A 1 178 ? 4.193 8.704 -14.155 1.00 93.00 178 GLU A C 1
ATOM 1478 O O . GLU A 1 178 ? 5.239 9.345 -14.056 1.00 93.00 178 GLU A O 1
ATOM 1483 N N . PHE A 1 179 ? 4.061 7.459 -13.708 1.00 94.44 179 PHE A N 1
ATOM 1484 C CA . PHE A 1 179 ? 5.170 6.660 -13.212 1.00 94.44 179 PHE A CA 1
ATOM 1485 C C . PHE A 1 179 ? 5.725 5.866 -14.392 1.00 94.44 179 PHE A C 1
ATOM 1487 O O . PHE A 1 179 ? 5.105 4.903 -14.837 1.00 94.44 179 PHE A O 1
ATOM 1494 N N . ALA A 1 180 ? 6.849 6.325 -14.941 1.00 91.50 180 ALA A N 1
ATOM 1495 C CA . ALA A 1 180 ? 7.549 5.620 -16.010 1.00 91.50 180 ALA A CA 1
ATOM 1496 C C . ALA A 1 180 ? 8.233 4.358 -15.473 1.00 91.50 180 ALA A C 1
ATOM 1498 O O . ALA A 1 180 ? 8.550 4.283 -14.284 1.00 91.50 180 ALA A O 1
ATOM 1499 N N . ASP A 1 181 ? 8.471 3.390 -16.352 1.00 88.25 181 ASP A N 1
ATOM 1500 C CA . ASP A 1 181 ? 9.383 2.294 -16.045 1.00 88.25 181 ASP A CA 1
ATOM 1501 C C . ASP A 1 181 ? 10.814 2.844 -16.009 1.00 88.25 181 ASP A C 1
ATOM 1503 O O . ASP A 1 181 ? 11.196 3.614 -16.899 1.00 88.25 181 ASP A O 1
ATOM 1507 N N . LEU A 1 182 ? 11.551 2.546 -14.942 1.00 83.50 182 LEU A N 1
ATOM 1508 C CA . LEU A 1 182 ? 12.904 3.053 -14.721 1.00 83.50 182 LEU A CA 1
ATOM 1509 C C . LEU A 1 182 ? 13.855 1.855 -14.703 1.00 83.50 182 LEU A C 1
ATOM 1511 O O . LEU A 1 182 ? 13.739 1.007 -13.821 1.00 83.50 182 LEU A O 1
ATOM 1515 N N . ASP A 1 183 ? 14.764 1.817 -15.681 1.00 59.38 183 ASP A N 1
ATOM 1516 C CA . ASP A 1 183 ? 15.814 0.794 -15.819 1.00 59.38 183 ASP A CA 1
ATOM 1517 C C . ASP A 1 183 ? 16.865 0.858 -14.687 1.00 59.38 183 ASP A C 1
ATOM 1519 O O . ASP A 1 183 ? 17.252 1.982 -14.275 1.00 59.38 183 ASP A O 1
#

Sequence (183 aa):
MNIVQIIDQHTFALKHAIEQASLTQRKSLVKAVFGFYQKLPHFYQTIEQYYHIHIDNNQLFNDIDQENLAYYQGQIKLANAEIDEYSDDYEALEAIQVITLDAFLMMVSNQNKSKNLLALLSGIIEVLDYYENFSDDQTYWNQVLEQEIIFQKQIMNEISENVIVDESIYAQRYQSIEFADLD

Radius of gyration: 16.56 Å; chains: 1; bounding box: 36×43×34 Å